Protein AF-A0A452XDP2-F1 (afdb_monomer_lite)

InterPro domains:
  IPR038120 RNA polymerase Rpb1, funnel domain superfamily [G3DSA:1.10.132.30] (60-133)
  IPR042102 RNA polymerase Rpb1, domain 3 superfamily [G3DSA:1.10.274.100] (1-59)

Structure (mmCIF, N/CA/C/O backbone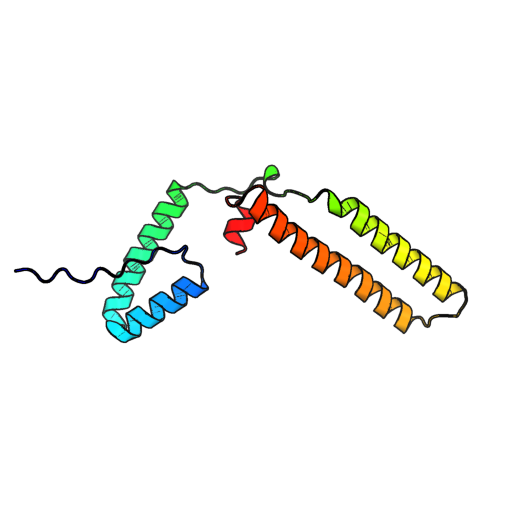):
data_AF-A0A452XDP2-F1
#
_entry.id   AF-A0A452XDP2-F1
#
loop_
_atom_site.group_PDB
_atom_site.id
_atom_site.type_symbol
_atom_site.label_atom_id
_atom_site.label_alt_id
_atom_site.label_comp_id
_atom_site.label_asym_id
_atom_site.label_entity_id
_atom_site.label_seq_id
_atom_site.pdbx_PDB_ins_code
_atom_site.Cartn_x
_atom_site.Cartn_y
_atom_site.Cartn_z
_atom_site.occupancy
_atom_site.B_iso_or_equiv
_atom_site.auth_seq_id
_atom_site.auth_comp_id
_atom_site.auth_asym_id
_atom_site.auth_atom_id
_atom_site.pdbx_PDB_model_num
ATOM 1 N N . MET A 1 1 ? 15.595 7.394 -49.272 1.00 33.72 1 MET A N 1
ATOM 2 C CA . MET A 1 1 ? 14.451 7.550 -48.351 1.00 33.72 1 MET A CA 1
ATOM 3 C C . MET A 1 1 ? 14.537 6.459 -47.297 1.00 33.72 1 MET A C 1
ATOM 5 O O . MET A 1 1 ? 14.292 5.312 -47.633 1.00 33.72 1 MET A O 1
ATOM 9 N N . ALA A 1 2 ? 14.950 6.781 -46.071 1.00 39.41 2 ALA A N 1
ATOM 10 C CA . ALA A 1 2 ? 14.844 5.841 -44.959 1.00 39.41 2 ALA A CA 1
ATOM 11 C C . ALA A 1 2 ? 13.406 5.910 -44.434 1.00 39.41 2 ALA A C 1
ATOM 13 O O . ALA A 1 2 ? 12.970 6.986 -44.015 1.00 39.41 2 ALA A O 1
ATOM 14 N N . GLU A 1 3 ? 12.662 4.804 -44.507 1.00 40.56 3 GLU A N 1
ATOM 15 C CA . GLU A 1 3 ? 11.440 4.643 -43.719 1.00 40.56 3 GLU A CA 1
ATOM 16 C C . GLU A 1 3 ? 11.795 4.977 -42.272 1.00 40.56 3 GLU A C 1
ATOM 18 O O . GLU A 1 3 ? 12.637 4.322 -41.654 1.00 40.56 3 GLU A O 1
ATOM 23 N N . ARG A 1 4 ? 11.197 6.044 -41.735 1.00 42.94 4 ARG A N 1
ATOM 24 C CA . ARG A 1 4 ? 11.197 6.265 -40.295 1.00 42.94 4 ARG A CA 1
ATOM 25 C C . ARG A 1 4 ? 10.497 5.049 -39.711 1.00 42.94 4 ARG A C 1
ATOM 27 O O . ARG A 1 4 ? 9.278 4.948 -39.823 1.00 42.94 4 ARG A O 1
ATOM 34 N N . ALA A 1 5 ? 11.269 4.130 -39.132 1.00 46.56 5 ALA A N 1
ATOM 35 C CA . ALA A 1 5 ? 10.737 3.124 -38.234 1.00 46.56 5 ALA A CA 1
ATOM 36 C C . ALA A 1 5 ? 9.762 3.859 -37.311 1.00 46.56 5 ALA A C 1
ATOM 38 O O . ALA A 1 5 ? 10.154 4.839 -36.673 1.00 46.56 5 ALA A O 1
ATOM 39 N N . ASN A 1 6 ? 8.485 3.475 -37.337 1.00 48.03 6 ASN A N 1
ATOM 40 C CA . ASN A 1 6 ? 7.486 3.996 -36.416 1.00 48.03 6 ASN A CA 1
ATOM 41 C C . ASN A 1 6 ? 7.943 3.593 -35.013 1.00 48.03 6 ASN A C 1
ATOM 43 O O . ASN A 1 6 ? 7.608 2.515 -34.528 1.00 48.03 6 ASN A O 1
ATOM 47 N N . LEU A 1 7 ? 8.795 4.422 -34.407 1.00 55.72 7 LEU A N 1
ATOM 48 C CA . LEU A 1 7 ? 9.277 4.253 -33.051 1.00 55.72 7 LEU A CA 1
ATOM 49 C C . LEU A 1 7 ? 8.030 4.274 -32.181 1.00 55.72 7 LEU A C 1
ATOM 51 O O . LEU A 1 7 ? 7.363 5.302 -32.059 1.00 55.72 7 LEU A O 1
ATOM 55 N N . VAL A 1 8 ? 7.671 3.104 -31.662 1.00 65.38 8 VAL A N 1
ATOM 56 C CA . VAL A 1 8 ? 6.508 2.941 -30.799 1.00 65.38 8 VAL A CA 1
ATOM 57 C C . VAL A 1 8 ? 6.771 3.773 -29.548 1.00 65.38 8 VAL A C 1
ATOM 59 O O . VAL A 1 8 ? 7.554 3.392 -28.682 1.00 65.38 8 VAL A O 1
ATOM 62 N N . PHE A 1 9 ? 6.161 4.955 -29.491 1.00 73.25 9 PHE A N 1
ATOM 63 C CA . PHE A 1 9 ? 6.293 5.869 -28.368 1.00 73.25 9 PHE A CA 1
ATOM 64 C C . PHE A 1 9 ? 5.200 5.574 -27.343 1.00 73.25 9 PHE A C 1
ATOM 66 O O . PHE A 1 9 ? 4.005 5.681 -27.630 1.00 73.25 9 PHE A O 1
ATOM 73 N N . HIS A 1 10 ? 5.611 5.203 -26.133 1.00 73.06 10 HIS A N 1
ATOM 74 C CA . HIS A 1 10 ? 4.708 4.977 -25.012 1.00 73.06 10 HIS A CA 1
ATOM 75 C C . HIS A 1 10 ? 4.695 6.208 -24.104 1.00 73.06 10 HIS A C 1
ATOM 77 O O . HIS A 1 10 ? 5.560 6.366 -23.253 1.00 73.06 10 HIS A O 1
ATOM 83 N N . ASN A 1 11 ? 3.695 7.077 -24.281 1.00 80.19 11 ASN A N 1
ATOM 84 C CA . ASN A 1 11 ? 3.511 8.279 -23.460 1.00 80.19 11 ASN A CA 1
ATOM 85 C C . ASN A 1 11 ? 2.625 8.020 -22.232 1.00 80.19 11 ASN A C 1
ATOM 87 O O . ASN A 1 11 ? 1.594 8.672 -22.051 1.00 80.19 11 ASN A O 1
ATOM 91 N N . LYS A 1 12 ? 2.943 6.983 -21.458 1.00 83.38 12 LYS A N 1
ATOM 92 C CA . LYS A 1 12 ? 2.237 6.650 -20.217 1.00 83.38 12 LYS A CA 1
ATOM 93 C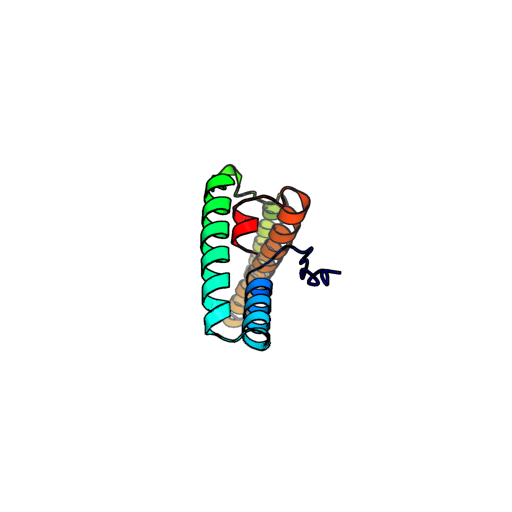 C . LYS A 1 12 ? 3.222 6.091 -19.207 1.00 83.38 12 LYS A C 1
ATOM 95 O O . LYS A 1 12 ? 4.160 5.397 -19.591 1.00 83.38 12 LYS A O 1
ATOM 100 N N . GLU A 1 13 ? 2.959 6.369 -17.938 1.00 85.19 13 GLU A N 1
ATOM 101 C CA . GLU A 1 13 ? 3.591 5.665 -16.830 1.00 85.19 13 GLU A CA 1
ATOM 102 C C . GLU A 1 13 ? 3.385 4.152 -16.995 1.00 85.19 13 GLU A C 1
ATOM 104 O O . GLU A 1 13 ? 2.302 3.698 -17.385 1.00 85.19 13 GLU A O 1
ATOM 109 N N . ILE A 1 14 ? 4.455 3.386 -16.784 1.00 87.69 14 ILE A N 1
ATOM 110 C CA . ILE A 1 14 ? 4.454 1.934 -16.950 1.00 87.69 14 ILE A CA 1
ATOM 111 C C . ILE A 1 14 ? 4.412 1.308 -15.561 1.00 87.69 14 ILE A C 1
ATOM 113 O O . ILE A 1 14 ? 5.432 1.222 -14.885 1.00 87.69 14 ILE A O 1
ATOM 117 N N . ASP A 1 15 ? 3.233 0.830 -15.177 1.00 90.19 15 ASP A N 1
ATOM 118 C CA . ASP A 1 15 ? 3.041 0.004 -13.991 1.00 90.19 15 ASP A CA 1
ATOM 119 C C . ASP A 1 15 ? 3.446 -1.458 -14.263 1.00 90.19 15 ASP A C 1
ATOM 121 O O . ASP A 1 15 ? 3.724 -1.870 -15.399 1.00 90.19 15 ASP A O 1
ATOM 125 N N . GLY A 1 16 ? 3.420 -2.298 -13.225 1.00 88.75 16 GLY A N 1
ATOM 126 C CA . GLY A 1 16 ? 3.715 -3.727 -13.366 1.00 88.75 16 GLY A CA 1
ATOM 127 C C . GLY A 1 16 ? 2.813 -4.441 -14.386 1.00 88.75 16 GLY A C 1
ATOM 128 O O . GLY A 1 16 ? 3.262 -5.351 -15.092 1.00 88.75 16 GLY A O 1
ATOM 129 N N . THR A 1 17 ? 1.551 -4.019 -14.523 1.00 91.12 17 THR A N 1
ATOM 130 C CA . THR A 1 17 ? 0.619 -4.578 -15.516 1.00 91.12 17 THR A CA 1
ATOM 131 C C . THR A 1 17 ? 0.951 -4.099 -16.926 1.00 91.12 17 THR A C 1
ATOM 133 O O . THR A 1 17 ? 0.963 -4.898 -17.868 1.00 91.12 17 THR A O 1
ATOM 136 N N . GLY A 1 18 ? 1.245 -2.809 -17.085 1.00 90.44 18 GLY A N 1
ATOM 137 C CA . GLY A 1 18 ? 1.707 -2.198 -18.323 1.00 90.44 18 GLY A CA 1
ATOM 138 C C . GLY A 1 18 ? 2.981 -2.857 -18.838 1.00 90.44 18 GLY A C 1
ATOM 139 O O . GLY A 1 18 ? 3.054 -3.192 -20.023 1.00 90.44 18 GLY A O 1
ATOM 140 N N . MET A 1 19 ? 3.927 -3.160 -17.945 1.00 91.38 19 MET A N 1
ATOM 141 C CA . MET A 1 19 ? 5.153 -3.869 -18.299 1.00 91.38 19 MET A CA 1
ATOM 142 C C . MET A 1 19 ? 4.859 -5.282 -18.815 1.00 91.38 19 MET A C 1
ATOM 144 O O . MET A 1 19 ? 5.335 -5.659 -19.884 1.00 91.38 19 MET A O 1
ATOM 148 N N . LYS A 1 20 ? 4.011 -6.058 -18.129 1.00 93.12 20 LYS A N 1
ATOM 149 C CA . LYS A 1 20 ? 3.608 -7.395 -18.610 1.00 93.12 20 LYS A CA 1
ATOM 150 C C . LYS A 1 20 ? 2.987 -7.335 -20.007 1.00 93.12 20 LYS A C 1
ATOM 152 O O . LYS A 1 20 ? 3.351 -8.125 -20.871 1.00 93.12 20 LYS A O 1
ATOM 157 N N . ARG A 1 21 ? 2.100 -6.364 -20.255 1.00 91.81 21 ARG A N 1
ATOM 158 C CA . ARG A 1 21 ? 1.479 -6.161 -21.575 1.00 91.81 21 ARG A CA 1
ATOM 159 C C . ARG A 1 21 ? 2.501 -5.785 -22.647 1.00 91.81 21 ARG A C 1
ATOM 161 O O . ARG A 1 21 ? 2.386 -6.262 -23.775 1.00 91.81 21 ARG A O 1
ATOM 168 N N . LEU A 1 22 ? 3.483 -4.946 -22.316 1.00 89.94 22 LEU A N 1
ATOM 169 C CA . LEU A 1 22 ? 4.565 -4.594 -23.236 1.00 89.94 22 LEU A CA 1
ATOM 170 C C . LEU A 1 22 ? 5.421 -5.824 -23.566 1.00 89.94 22 LEU A C 1
ATOM 172 O O . LEU A 1 22 ? 5.688 -6.063 -24.739 1.00 89.94 22 LEU A O 1
ATOM 176 N N . ILE A 1 23 ? 5.768 -6.645 -22.568 1.00 92.12 23 ILE A N 1
ATOM 177 C CA . ILE A 1 23 ? 6.496 -7.907 -22.774 1.00 92.12 23 ILE A CA 1
ATOM 178 C C . ILE A 1 23 ? 5.728 -8.825 -23.722 1.00 92.12 23 ILE A C 1
ATOM 180 O O . ILE A 1 23 ? 6.309 -9.293 -24.695 1.00 92.12 23 ILE A O 1
ATOM 184 N N . SER A 1 24 ? 4.433 -9.050 -23.480 1.00 93.56 24 SER A N 1
ATOM 185 C CA . SER A 1 24 ? 3.608 -9.895 -24.352 1.00 93.56 24 SER A CA 1
ATOM 186 C C . SER A 1 24 ? 3.639 -9.413 -25.802 1.00 93.56 24 SER A C 1
ATOM 188 O O . SER A 1 24 ? 3.930 -10.198 -26.694 1.00 93.56 24 SER A O 1
ATOM 190 N N . ARG A 1 25 ? 3.467 -8.106 -26.038 1.00 90.31 25 ARG A N 1
ATOM 191 C CA . ARG A 1 25 ? 3.528 -7.529 -27.394 1.00 90.31 25 ARG A CA 1
ATOM 192 C C . ARG A 1 25 ? 4.893 -7.694 -28.056 1.00 90.31 25 ARG A C 1
ATOM 194 O O . ARG A 1 25 ? 4.957 -7.913 -29.262 1.00 90.31 25 ARG A O 1
ATOM 201 N N . LEU A 1 26 ? 5.978 -7.564 -27.290 1.00 90.25 26 LEU A N 1
ATOM 202 C CA . LEU A 1 26 ? 7.330 -7.774 -27.806 1.00 90.25 26 LEU A CA 1
ATOM 203 C C . LEU A 1 26 ? 7.543 -9.237 -28.207 1.00 90.25 26 LEU A C 1
ATOM 205 O O . LEU A 1 26 ? 8.082 -9.491 -29.282 1.00 90.25 26 LEU A O 1
ATOM 209 N N . ILE A 1 27 ? 7.060 -10.181 -27.393 1.00 93.25 27 ILE A N 1
ATOM 210 C CA . ILE A 1 27 ? 7.111 -11.613 -27.709 1.00 93.25 27 ILE A CA 1
ATOM 211 C C . ILE A 1 27 ? 6.310 -11.903 -28.981 1.00 93.25 27 ILE A C 1
ATOM 213 O O . ILE A 1 27 ? 6.833 -12.573 -29.869 1.00 93.25 27 ILE A O 1
ATOM 217 N N . ASP A 1 28 ? 5.094 -11.368 -29.092 1.00 93.25 28 ASP A N 1
ATOM 218 C CA . ASP A 1 28 ? 4.214 -11.603 -30.241 1.00 93.25 28 ASP A CA 1
ATOM 219 C C . ASP A 1 28 ? 4.798 -11.048 -31.551 1.00 93.25 28 ASP A C 1
ATOM 221 O O . ASP A 1 28 ? 4.608 -11.638 -32.612 1.00 93.25 28 ASP A O 1
ATOM 225 N N . HIS A 1 29 ? 5.516 -9.919 -31.493 1.00 89.75 29 HIS A N 1
ATOM 226 C CA . HIS A 1 29 ? 6.028 -9.245 -32.690 1.00 89.75 29 HIS A CA 1
ATOM 227 C C . HIS A 1 29 ? 7.456 -9.656 -33.080 1.00 89.75 29 HIS A C 1
ATOM 229 O O . HIS A 1 29 ? 7.756 -9.778 -34.265 1.00 89.75 29 HIS A O 1
ATOM 235 N N . PHE A 1 30 ? 8.342 -9.871 -32.103 1.00 88.69 30 PHE A N 1
ATOM 236 C CA . PHE A 1 30 ? 9.773 -10.113 -32.335 1.00 88.69 30 PHE A CA 1
ATOM 237 C C . PHE A 1 30 ? 10.251 -11.509 -31.905 1.00 88.69 30 PHE A C 1
ATOM 239 O O . PHE A 1 30 ? 11.398 -11.878 -32.164 1.00 88.69 30 PHE A O 1
ATOM 246 N N . GLY A 1 31 ? 9.405 -12.292 -31.232 1.00 90.88 31 GLY A N 1
ATOM 247 C CA . GLY A 1 31 ? 9.770 -13.595 -30.683 1.00 90.88 31 GLY A CA 1
ATOM 248 C C . GLY A 1 31 ? 10.614 -13.516 -29.404 1.00 90.88 31 GLY A C 1
ATOM 249 O O . GLY A 1 31 ? 11.071 -12.458 -28.960 1.00 90.88 31 GLY A O 1
ATOM 250 N N . MET A 1 32 ? 10.830 -14.676 -28.779 1.00 91.75 32 MET A N 1
ATOM 251 C CA . MET A 1 32 ? 11.424 -14.771 -27.438 1.00 91.75 32 MET A CA 1
ATOM 252 C C . MET A 1 32 ? 12.898 -14.336 -27.382 1.00 91.75 32 MET A C 1
ATOM 254 O O . MET A 1 32 ? 13.296 -13.636 -26.452 1.00 91.75 32 MET A O 1
ATOM 258 N N . GLY A 1 33 ? 13.703 -14.717 -28.380 1.00 92.12 33 GLY A N 1
ATOM 259 C CA . GLY A 1 33 ? 15.143 -14.435 -28.393 1.00 92.12 33 GLY A CA 1
ATOM 260 C C . GLY A 1 33 ? 15.455 -12.938 -28.442 1.00 92.12 33 GLY A C 1
ATOM 261 O O . GLY A 1 33 ? 16.220 -12.435 -27.621 1.00 92.12 33 GLY A O 1
ATOM 262 N N . TYR A 1 34 ? 14.805 -12.205 -29.351 1.00 91.06 34 TYR A N 1
ATOM 263 C CA . TYR A 1 34 ? 14.999 -10.759 -29.474 1.00 91.06 34 TYR A CA 1
ATOM 264 C C . TYR A 1 34 ? 14.407 -10.002 -28.278 1.00 91.06 34 TYR A C 1
ATOM 266 O O . TYR A 1 34 ? 15.034 -9.088 -27.741 1.00 91.06 34 TYR A O 1
ATOM 274 N N . THR A 1 35 ? 13.246 -10.443 -27.783 1.00 93.62 35 THR A N 1
ATOM 275 C CA . THR A 1 35 ? 12.620 -9.848 -26.594 1.00 93.62 35 THR A CA 1
ATOM 276 C C . THR A 1 35 ? 13.506 -9.965 -25.354 1.00 93.62 35 THR A C 1
ATOM 278 O O . THR A 1 35 ? 13.593 -9.017 -24.579 1.00 93.62 35 THR A O 1
ATOM 281 N N . SER A 1 36 ? 14.218 -11.083 -25.172 1.00 94.31 36 SER A N 1
ATOM 282 C CA . SER A 1 36 ? 15.154 -11.252 -24.052 1.00 94.31 36 SER A CA 1
ATOM 283 C C . SER A 1 36 ? 16.244 -10.174 -24.035 1.00 94.31 36 SER A C 1
ATOM 285 O O . SER A 1 36 ? 16.546 -9.619 -22.975 1.00 94.31 36 SER A O 1
ATOM 287 N N . HIS A 1 37 ? 16.780 -9.814 -25.205 1.00 94.44 37 HIS A N 1
ATOM 288 C CA . HIS A 1 37 ? 17.788 -8.761 -25.313 1.00 94.44 37 HIS A CA 1
ATOM 289 C C . HIS A 1 37 ? 17.228 -7.383 -24.930 1.00 94.44 37 HIS A C 1
ATOM 291 O O . HIS A 1 37 ? 17.851 -6.659 -24.154 1.00 94.44 37 HIS A O 1
ATOM 297 N N . ILE A 1 38 ? 16.020 -7.051 -25.398 1.00 92.25 38 ILE A N 1
ATOM 298 C CA . ILE A 1 38 ? 15.329 -5.803 -25.034 1.00 92.25 38 ILE A CA 1
ATOM 299 C C . ILE A 1 38 ? 15.064 -5.755 -23.525 1.00 92.25 38 ILE A C 1
ATOM 301 O O . ILE A 1 38 ? 15.302 -4.735 -22.878 1.00 92.25 38 ILE A O 1
ATOM 305 N N . LEU A 1 39 ? 14.611 -6.865 -22.935 1.00 94.19 39 LEU A N 1
ATOM 306 C CA . LEU A 1 39 ? 14.330 -6.927 -21.502 1.00 94.19 39 LEU A CA 1
ATOM 307 C C . LEU A 1 39 ? 15.580 -6.753 -20.650 1.00 94.19 39 LEU A C 1
ATOM 309 O O . LEU A 1 39 ? 15.513 -6.136 -19.589 1.00 94.19 39 LEU A O 1
ATOM 313 N N . TYR A 1 40 ? 16.725 -7.240 -21.121 1.00 95.38 40 TYR A N 1
ATOM 314 C CA . TYR A 1 40 ? 17.995 -6.990 -20.457 1.00 95.38 40 TYR A CA 1
ATOM 315 C C . TYR A 1 40 ? 18.350 -5.495 -20.447 1.00 95.38 40 TYR A C 1
ATOM 317 O O . TYR A 1 40 ? 18.729 -4.958 -19.407 1.00 95.38 40 TYR A O 1
ATOM 325 N N . GLN A 1 41 ? 18.165 -4.798 -21.572 1.00 94.44 41 GLN A N 1
ATOM 326 C CA . GLN A 1 41 ? 18.397 -3.352 -21.657 1.00 94.44 41 GLN A CA 1
ATOM 327 C C . GLN A 1 41 ? 17.441 -2.563 -20.751 1.00 94.44 41 GLN A C 1
ATOM 329 O O . GLN A 1 41 ? 17.885 -1.683 -20.011 1.00 94.44 41 GLN A O 1
ATOM 334 N N . LEU A 1 42 ? 16.150 -2.917 -20.748 1.00 93.81 42 LEU A N 1
ATOM 335 C CA . LEU A 1 42 ? 15.146 -2.316 -19.864 1.00 93.81 42 LEU A CA 1
ATOM 336 C C . LEU A 1 42 ? 15.484 -2.527 -18.388 1.00 93.81 42 LEU A C 1
ATOM 338 O O . LEU A 1 42 ? 15.371 -1.596 -17.597 1.00 93.81 42 LEU A O 1
ATOM 342 N N . LYS A 1 43 ? 15.951 -3.725 -18.020 1.00 95.62 43 LYS A N 1
ATOM 343 C CA . LYS A 1 43 ? 16.404 -4.037 -16.662 1.00 95.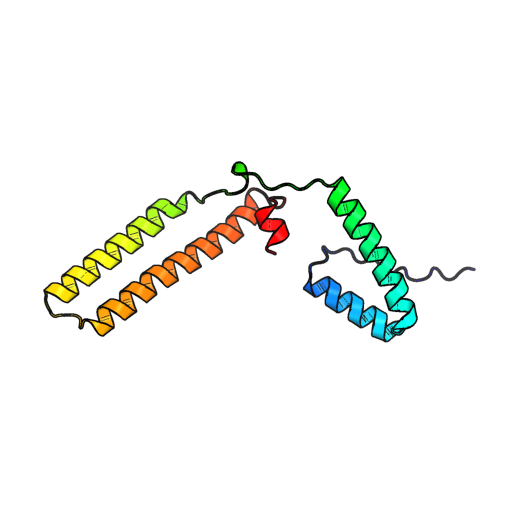62 43 LYS A CA 1
ATOM 344 C C . LYS A 1 43 ? 17.550 -3.114 -16.242 1.00 95.62 43 LYS A C 1
ATOM 346 O O . LYS A 1 43 ? 17.467 -2.489 -15.189 1.00 95.62 43 LYS A O 1
ATOM 351 N N . THR A 1 44 ? 18.605 -3.018 -17.052 1.00 96.94 44 THR A N 1
ATOM 352 C CA . THR A 1 44 ? 19.769 -2.174 -16.739 1.00 96.94 44 THR A CA 1
ATOM 353 C C . THR A 1 44 ? 19.381 -0.702 -16.626 1.00 96.94 44 THR A C 1
ATOM 355 O O . THR A 1 44 ? 19.798 -0.038 -15.679 1.00 96.94 44 THR A O 1
ATOM 358 N N . LEU A 1 45 ? 18.543 -0.204 -17.541 1.00 95.44 45 LEU A N 1
ATOM 359 C CA . LEU A 1 45 ? 18.020 1.160 -17.476 1.00 95.44 45 LEU A CA 1
ATOM 360 C C . LEU A 1 45 ? 17.204 1.383 -16.197 1.00 95.44 45 LEU A C 1
ATOM 362 O O . LEU A 1 45 ? 17.432 2.366 -15.501 1.00 95.44 45 LEU A O 1
ATOM 366 N N . GLY A 1 46 ? 16.294 0.465 -15.866 1.00 93.94 46 GLY A N 1
ATOM 367 C CA . GLY A 1 46 ? 15.460 0.545 -14.669 1.00 93.94 46 GLY A CA 1
ATOM 368 C C . GLY A 1 46 ? 16.283 0.595 -13.384 1.00 93.94 46 GLY A C 1
ATOM 369 O O . GLY A 1 46 ? 16.052 1.468 -12.553 1.00 93.94 46 GLY A O 1
ATOM 370 N N . PHE A 1 47 ? 17.296 -0.268 -13.246 1.00 95.69 47 PHE A N 1
ATOM 371 C CA . PHE A 1 47 ? 18.197 -0.229 -12.089 1.00 95.69 47 PHE A CA 1
ATOM 372 C C . PHE A 1 47 ? 18.993 1.072 -12.015 1.00 95.69 47 PHE A C 1
ATOM 374 O O . PHE A 1 47 ? 19.061 1.679 -10.951 1.00 95.69 47 PHE A O 1
ATOM 381 N N . HIS A 1 48 ? 19.551 1.529 -13.137 1.00 96.69 48 HIS A N 1
ATOM 382 C CA . HIS A 1 48 ? 20.291 2.787 -13.179 1.00 96.69 48 HIS A CA 1
ATOM 383 C C . HIS A 1 48 ? 19.412 3.974 -12.767 1.00 96.69 48 HIS A C 1
ATOM 385 O O . HIS A 1 48 ? 19.832 4.817 -11.971 1.00 96.69 48 HIS A O 1
ATOM 391 N N . GLN A 1 49 ? 18.186 4.046 -13.294 1.00 94.50 49 GLN A N 1
ATOM 392 C CA . GLN A 1 49 ? 17.250 5.110 -12.944 1.00 94.50 49 GLN A CA 1
ATOM 393 C C . GLN A 1 49 ? 16.828 5.020 -11.481 1.00 94.50 49 GLN A C 1
ATOM 395 O O . GLN A 1 49 ? 16.899 6.035 -10.803 1.00 94.50 49 GLN A O 1
ATOM 400 N N . ALA A 1 50 ? 16.517 3.829 -10.960 1.00 92.94 50 ALA A N 1
ATOM 401 C CA . ALA A 1 50 ? 16.176 3.645 -9.549 1.00 92.94 50 ALA A CA 1
ATOM 402 C C . ALA A 1 50 ? 17.289 4.159 -8.617 1.00 92.94 50 ALA A C 1
ATOM 404 O O . ALA A 1 50 ? 17.017 4.902 -7.672 1.00 92.94 50 ALA A O 1
ATOM 405 N N . THR A 1 51 ? 18.554 3.842 -8.922 1.00 94.25 51 THR A N 1
ATOM 406 C CA . THR A 1 51 ? 19.706 4.360 -8.168 1.00 94.25 51 THR A CA 1
ATOM 407 C C . THR A 1 51 ? 19.838 5.877 -8.298 1.00 94.25 51 THR A C 1
ATOM 409 O O . THR A 1 51 ? 20.056 6.560 -7.303 1.00 94.25 51 THR A O 1
ATOM 412 N N . THR A 1 52 ? 19.663 6.427 -9.501 1.00 95.12 52 THR A N 1
ATOM 413 C CA . THR A 1 52 ? 19.796 7.873 -9.744 1.00 95.12 52 THR A CA 1
ATOM 414 C C . THR A 1 52 ? 18.698 8.670 -9.043 1.00 95.12 52 THR A C 1
ATOM 416 O O . THR A 1 52 ? 18.981 9.697 -8.438 1.00 95.12 52 THR A O 1
ATOM 419 N N . THR A 1 53 ? 17.455 8.181 -9.076 1.00 90.81 53 THR A N 1
ATOM 420 C CA . THR A 1 53 ? 16.319 8.820 -8.399 1.00 90.81 53 THR A CA 1
ATOM 421 C C . THR A 1 53 ? 16.450 8.791 -6.881 1.00 90.81 53 THR A C 1
ATOM 423 O O . THR A 1 53 ? 15.869 9.645 -6.224 1.00 90.81 53 THR A O 1
ATOM 426 N N . SER A 1 54 ? 17.226 7.844 -6.331 1.00 90.62 54 SER A N 1
ATOM 427 C CA . SER A 1 54 ? 17.556 7.772 -4.899 1.00 90.62 54 SER A CA 1
ATOM 428 C C . SER A 1 54 ? 16.330 7.880 -3.979 1.00 90.62 54 SER A C 1
ATOM 430 O O . SER A 1 54 ? 16.384 8.508 -2.924 1.00 90.62 54 SER A O 1
ATOM 432 N N . ILE A 1 55 ? 15.213 7.264 -4.380 1.00 89.94 55 ILE A N 1
ATOM 433 C CA . ILE A 1 55 ? 13.992 7.223 -3.574 1.00 89.94 55 ILE A CA 1
ATOM 434 C C . ILE A 1 55 ? 14.276 6.361 -2.340 1.00 89.94 55 ILE A C 1
ATOM 436 O O . ILE A 1 55 ? 14.633 5.188 -2.459 1.00 89.94 55 ILE A O 1
ATOM 440 N N . SER A 1 56 ? 14.130 6.957 -1.161 1.00 90.12 56 SER A N 1
ATOM 441 C CA . SER A 1 56 ? 14.339 6.318 0.139 1.00 90.12 56 SER A CA 1
ATOM 442 C C . SER A 1 56 ? 13.069 6.422 0.970 1.00 90.12 56 SER A C 1
ATOM 444 O O . SER A 1 56 ? 12.249 7.292 0.713 1.00 90.12 56 SER A O 1
ATOM 446 N N . LEU A 1 57 ? 12.925 5.549 1.966 1.00 91.00 57 LEU A N 1
ATOM 447 C CA . LEU A 1 57 ? 11.801 5.558 2.897 1.00 91.00 57 LEU A CA 1
ATOM 448 C C . LEU A 1 57 ? 12.230 6.143 4.246 1.00 91.00 57 LEU A C 1
ATOM 450 O O . LEU A 1 57 ? 13.158 5.635 4.880 1.00 91.00 57 LEU A O 1
ATOM 454 N N . GLY A 1 58 ? 11.534 7.183 4.689 1.00 90.56 58 GLY A N 1
ATOM 455 C CA . GLY A 1 58 ? 11.643 7.796 6.006 1.00 90.56 58 GLY A CA 1
ATOM 456 C C . GLY A 1 58 ? 10.357 7.669 6.825 1.00 90.56 58 GLY A C 1
ATOM 457 O O . GLY A 1 58 ? 9.309 7.248 6.342 1.00 90.56 58 GLY A O 1
ATOM 458 N N . ILE A 1 59 ? 10.429 8.059 8.101 1.00 89.62 59 ILE A N 1
ATOM 459 C CA . ILE A 1 59 ? 9.253 8.108 8.992 1.00 89.62 59 ILE A CA 1
ATOM 460 C C . ILE A 1 59 ? 8.262 9.185 8.525 1.00 89.62 59 ILE A C 1
ATOM 462 O O . ILE A 1 59 ? 7.056 9.019 8.677 1.00 89.62 59 ILE A O 1
ATOM 466 N N . GLU A 1 60 ? 8.766 10.264 7.928 1.00 87.75 60 GLU A N 1
ATOM 467 C CA . GLU A 1 60 ? 7.966 11.382 7.415 1.00 87.75 60 GLU A CA 1
ATOM 468 C C . GLU A 1 60 ? 7.062 10.973 6.242 1.00 87.75 60 GLU A C 1
ATOM 470 O O . GLU A 1 60 ? 5.996 11.557 6.061 1.00 87.75 60 GLU A O 1
ATOM 475 N N . ASP A 1 61 ? 7.424 9.913 5.511 1.00 87.19 61 ASP A N 1
ATOM 476 C CA . ASP A 1 61 ? 6.624 9.397 4.396 1.00 87.19 61 ASP A CA 1
ATOM 477 C C . ASP A 1 61 ? 5.367 8.651 4.869 1.00 87.19 61 ASP A C 1
ATOM 479 O O . ASP A 1 61 ? 4.428 8.460 4.091 1.00 87.19 61 ASP A O 1
ATOM 483 N N . LEU A 1 62 ? 5.319 8.245 6.145 1.00 85.19 62 LEU A N 1
ATOM 484 C CA . LEU A 1 62 ? 4.183 7.563 6.771 1.00 85.19 62 LEU A CA 1
ATOM 485 C C . LEU A 1 62 ? 3.118 8.573 7.216 1.00 85.19 62 LEU A C 1
ATOM 487 O O . LEU A 1 62 ? 2.746 8.659 8.391 1.00 85.19 62 LEU A O 1
ATOM 491 N N . LEU A 1 63 ? 2.621 9.347 6.254 1.00 78.44 63 LEU A N 1
ATOM 492 C CA . LEU A 1 63 ? 1.591 10.347 6.486 1.00 78.44 63 LEU A CA 1
ATOM 493 C C . LEU A 1 63 ? 0.308 9.689 7.003 1.00 78.44 63 LEU A C 1
ATOM 495 O O . LEU A 1 63 ? -0.218 8.730 6.434 1.00 78.44 63 LEU A O 1
ATOM 499 N N . THR A 1 64 ? -0.216 10.238 8.095 1.00 79.44 64 THR A N 1
ATOM 500 C CA . THR A 1 64 ? -1.519 9.847 8.638 1.00 79.44 64 THR A CA 1
ATOM 501 C C . THR A 1 64 ? -2.580 10.840 8.183 1.00 79.44 64 THR A C 1
ATOM 503 O O . THR A 1 64 ? -2.316 12.036 8.077 1.00 79.44 64 THR A O 1
ATOM 506 N N . ILE A 1 65 ? -3.788 10.351 7.903 1.00 86.31 65 ILE A N 1
ATOM 507 C CA . ILE A 1 65 ? -4.901 11.225 7.527 1.00 86.31 65 ILE A CA 1
ATOM 508 C C . ILE A 1 65 ? -5.502 11.838 8.795 1.00 86.31 65 ILE A C 1
ATOM 510 O O . ILE A 1 65 ? -5.723 11.102 9.764 1.00 86.31 65 ILE A O 1
ATOM 514 N N . PRO A 1 66 ? -5.857 13.136 8.794 1.00 86.56 66 PRO A N 1
ATOM 515 C CA . PRO A 1 66 ? -6.575 13.756 9.910 1.00 86.56 66 PRO A CA 1
ATOM 516 C C . PRO A 1 66 ? -7.899 13.055 10.253 1.00 86.56 66 PRO A C 1
ATOM 518 O O . PRO A 1 66 ? -8.338 13.093 11.402 1.00 86.56 66 PRO A O 1
ATOM 521 N N . SER A 1 67 ? -8.523 12.373 9.289 1.00 88.31 67 SER A N 1
ATOM 522 C CA . SER A 1 67 ? -9.776 11.645 9.488 1.00 88.31 67 SER A CA 1
ATOM 523 C C . SER A 1 67 ? -9.660 10.438 10.421 1.00 88.31 67 SER A C 1
ATOM 525 O O . SER A 1 67 ? -10.646 10.013 11.024 1.00 88.31 67 SER A O 1
ATOM 527 N N . LYS A 1 68 ? -8.449 9.894 10.586 1.00 92.00 68 LYS A N 1
ATOM 528 C CA . LYS A 1 68 ? -8.226 8.662 11.341 1.00 92.00 68 LYS A CA 1
ATOM 529 C C . LYS A 1 68 ? -8.763 8.735 12.764 1.00 92.00 68 LYS A C 1
ATOM 531 O O . LYS A 1 68 ? -9.345 7.765 13.238 1.00 92.00 68 LYS A O 1
ATOM 536 N N . GLY A 1 69 ? -8.584 9.876 13.430 1.00 93.56 69 GLY A N 1
ATOM 537 C CA . GLY A 1 69 ? -9.025 10.055 14.812 1.00 93.56 69 GLY A CA 1
ATOM 538 C C . GLY A 1 69 ? -10.535 9.884 14.973 1.00 93.56 69 GLY A C 1
ATOM 539 O O . GLY A 1 69 ? -10.973 9.097 15.807 1.00 93.56 69 GLY A O 1
ATOM 540 N N . TRP A 1 70 ? -11.329 10.570 14.146 1.00 93.88 70 TRP A N 1
ATOM 541 C CA . TRP A 1 70 ? -12.787 10.504 14.260 1.00 93.88 70 TRP A CA 1
ATOM 542 C C . TRP A 1 70 ? -13.344 9.155 13.791 1.00 93.88 70 TRP A C 1
ATOM 544 O O . TRP A 1 70 ? -14.289 8.662 14.392 1.00 93.88 70 TRP A O 1
ATOM 554 N N . LEU A 1 71 ? -12.738 8.523 12.777 1.00 94.38 71 LEU A N 1
ATOM 555 C CA . LEU A 1 71 ? -13.151 7.201 12.282 1.00 94.38 71 LEU A CA 1
ATOM 556 C C . LEU A 1 71 ? -12.978 6.103 13.334 1.00 94.38 71 LEU A C 1
ATOM 558 O O . LEU A 1 71 ? -13.841 5.242 13.494 1.00 94.38 71 LEU A O 1
ATOM 562 N N . VAL A 1 72 ? -11.860 6.138 14.061 1.00 95.25 72 VAL A N 1
ATOM 563 C CA . VAL A 1 72 ? -11.617 5.208 15.170 1.00 95.25 72 VAL A CA 1
ATOM 564 C C . VAL A 1 72 ? -12.602 5.476 16.305 1.00 95.25 72 VAL A C 1
ATOM 566 O O . VAL A 1 72 ? -13.206 4.536 16.812 1.00 95.25 72 VAL A O 1
ATOM 569 N N . GLN A 1 73 ? -12.822 6.745 16.654 1.00 96.12 73 GLN A N 1
ATOM 570 C CA . GLN A 1 73 ? -13.775 7.118 17.698 1.00 96.12 73 GLN A CA 1
ATOM 571 C C . GLN A 1 73 ? -15.210 6.679 17.362 1.00 96.12 73 GLN A C 1
ATOM 573 O O . GLN A 1 73 ? -15.927 6.186 18.233 1.00 96.12 73 GLN A O 1
ATOM 578 N N . ASP A 1 74 ? -15.625 6.819 16.103 1.00 95.75 74 ASP A N 1
ATOM 579 C CA . ASP A 1 74 ? -16.932 6.362 15.631 1.00 95.75 74 ASP A CA 1
ATOM 580 C C . ASP A 1 74 ? -17.063 4.832 15.739 1.00 95.75 74 ASP A C 1
ATOM 582 O O . ASP A 1 74 ? -18.029 4.329 16.315 1.00 95.75 74 ASP A O 1
ATOM 586 N N . ALA A 1 75 ? -16.049 4.077 15.301 1.00 96.19 75 ALA A N 1
ATOM 587 C CA . ALA A 1 75 ? -16.026 2.616 15.423 1.00 96.19 75 ALA A CA 1
ATOM 588 C C . ALA A 1 75 ? -16.073 2.135 16.888 1.00 96.19 75 ALA A C 1
ATOM 590 O O . ALA A 1 75 ? -16.760 1.158 17.214 1.00 96.19 75 ALA A O 1
ATOM 591 N N . GLU A 1 76 ? -15.377 2.831 17.790 1.00 95.88 76 GLU A N 1
ATOM 592 C CA . GLU A 1 76 ? -15.423 2.577 19.233 1.00 95.88 76 GLU A CA 1
ATOM 593 C C . GLU A 1 76 ? -16.816 2.859 19.811 1.00 95.88 76 GLU A C 1
ATOM 595 O O . GLU A 1 76 ? -17.347 2.047 20.574 1.00 95.88 76 GLU A O 1
ATOM 600 N N . GLN A 1 77 ? -17.455 3.961 19.408 1.00 96.38 77 GLN A N 1
ATOM 601 C CA . GLN A 1 77 ? -18.811 4.298 19.837 1.00 96.38 77 GLN A CA 1
ATOM 602 C C . GLN A 1 77 ? -19.834 3.258 19.359 1.00 96.38 77 GLN A C 1
ATOM 604 O O . GLN A 1 77 ? -20.688 2.829 20.141 1.00 96.38 77 GLN A O 1
ATOM 609 N N . GLN A 1 78 ? -19.742 2.811 18.105 1.00 94.44 78 GLN A N 1
ATOM 610 C CA . GLN A 1 78 ? -20.599 1.748 17.576 1.00 94.44 78 GLN A CA 1
ATOM 611 C C . GLN A 1 78 ? -20.385 0.426 18.329 1.00 94.44 78 GLN A C 1
ATOM 613 O O . GLN A 1 78 ? -21.350 -0.237 18.717 1.00 94.44 78 GLN A O 1
ATOM 618 N N . SER A 1 79 ? -19.127 0.081 18.619 1.00 92.88 79 SER A N 1
ATOM 619 C CA . SER A 1 79 ? -18.778 -1.106 19.410 1.00 92.88 79 SER A CA 1
ATOM 620 C C . SER A 1 79 ? -19.357 -1.041 20.829 1.00 92.88 79 SER A C 1
ATOM 622 O O . SER A 1 79 ? -19.876 -2.038 21.333 1.00 92.88 79 SER A O 1
ATOM 624 N N . PHE A 1 80 ? -19.342 0.136 21.459 1.00 94.56 80 PHE A N 1
ATOM 625 C CA . PHE A 1 80 ? -19.933 0.354 22.780 1.00 94.56 80 PHE A CA 1
ATOM 626 C C . PHE A 1 80 ? -21.462 0.196 22.783 1.00 94.56 80 PHE A C 1
ATOM 628 O O . PHE A 1 80 ? -22.031 -0.418 23.690 1.00 94.56 80 PHE A O 1
ATOM 635 N N . LEU A 1 81 ? -22.151 0.719 21.7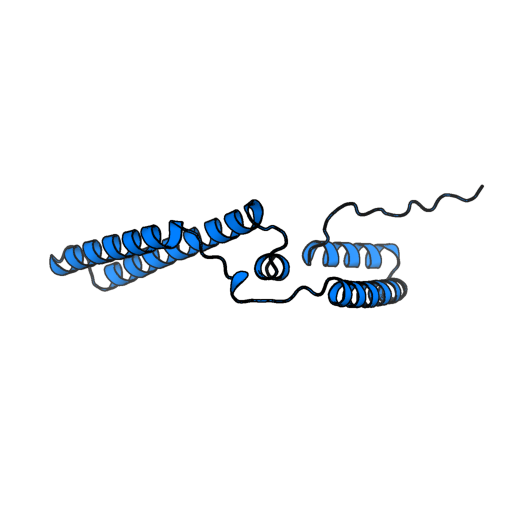63 1.00 93.75 81 LEU A N 1
ATOM 636 C CA . LEU A 1 81 ? -23.600 0.537 21.615 1.00 93.75 81 LEU A CA 1
ATOM 637 C C . LEU A 1 81 ? -23.957 -0.940 21.433 1.00 93.75 81 LEU A C 1
ATOM 639 O O . LEU A 1 81 ? -24.877 -1.443 22.082 1.00 93.75 81 LEU A O 1
ATOM 643 N N . LEU A 1 82 ? -23.189 -1.652 20.611 1.00 93.62 82 LEU A N 1
ATOM 644 C CA . LEU A 1 82 ? -23.342 -3.087 20.414 1.00 93.62 82 LEU A CA 1
ATOM 645 C C . LEU A 1 82 ? -23.150 -3.868 21.723 1.00 93.62 82 LEU A C 1
ATOM 647 O O . LEU A 1 82 ? -23.890 -4.813 22.009 1.00 93.62 82 LEU A O 1
ATOM 651 N N . GLU A 1 83 ? -22.200 -3.447 22.558 1.00 91.31 83 GLU A N 1
ATOM 652 C CA . GLU A 1 83 ? -21.996 -4.036 23.876 1.00 91.31 83 GLU A CA 1
ATOM 653 C C . GLU A 1 83 ? -23.213 -3.841 24.789 1.00 91.31 83 GLU A C 1
ATOM 655 O O . GLU A 1 83 ? -23.672 -4.801 25.410 1.00 91.31 83 GLU A O 1
ATOM 660 N N . LYS A 1 84 ? -23.809 -2.641 24.810 1.00 93.69 84 LYS A N 1
ATOM 661 C CA . LYS A 1 84 ? -25.068 -2.395 25.534 1.00 93.69 84 LYS A CA 1
ATOM 662 C C . LYS A 1 84 ? -26.2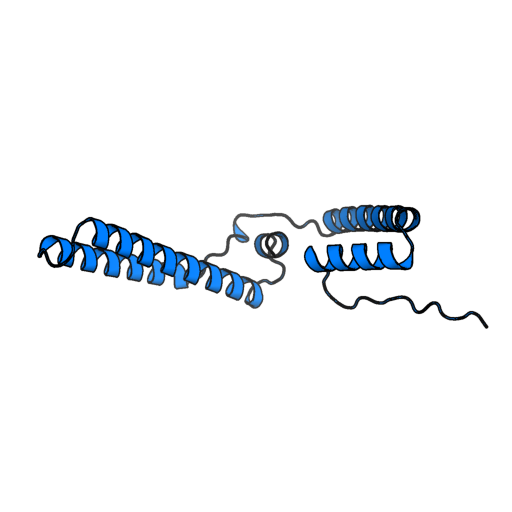05 -3.286 25.041 1.00 93.69 84 LYS A C 1
ATOM 664 O O . LYS A 1 84 ? -26.921 -3.858 25.859 1.00 93.69 84 LYS A O 1
ATOM 669 N N . HIS A 1 85 ? -26.370 -3.437 23.727 1.00 91.31 85 HIS A N 1
ATOM 670 C CA . HIS A 1 85 ? -27.406 -4.308 23.164 1.00 91.31 85 HIS A CA 1
ATOM 671 C C . HIS A 1 85 ? -27.216 -5.778 23.553 1.00 91.31 85 HIS A C 1
ATOM 673 O O . HIS A 1 85 ? -28.197 -6.471 23.826 1.00 91.31 85 HIS A O 1
ATOM 679 N N . TYR A 1 86 ? -25.967 -6.236 23.649 1.00 92.00 86 TYR A N 1
ATOM 680 C CA . TYR A 1 86 ? -25.648 -7.553 24.188 1.00 92.00 86 TYR A CA 1
ATOM 681 C C . TYR A 1 86 ? -26.024 -7.675 25.674 1.00 92.00 86 TYR A C 1
ATOM 683 O O . TYR A 1 86 ? -26.694 -8.636 26.050 1.00 92.00 86 TYR A O 1
ATOM 691 N N . TYR A 1 87 ? -25.677 -6.688 26.511 1.00 91.50 87 TYR A N 1
ATOM 692 C CA . TYR A 1 87 ? -26.043 -6.695 27.937 1.00 91.50 87 TYR A CA 1
ATOM 693 C C . TYR A 1 87 ? -27.558 -6.704 28.172 1.00 91.50 87 TYR A C 1
ATOM 695 O O . TYR A 1 87 ? -28.024 -7.347 29.110 1.00 91.50 87 TYR A O 1
ATOM 703 N N . TYR A 1 88 ? -28.337 -6.035 27.319 1.00 93.56 88 TYR A N 1
ATOM 704 C CA . TYR A 1 88 ? -29.803 -6.058 27.388 1.00 93.56 88 TYR A CA 1
ATOM 705 C C . TYR A 1 88 ? -30.436 -7.331 26.801 1.00 93.56 88 TYR A C 1
ATOM 707 O O . TYR A 1 88 ? -31.659 -7.447 26.785 1.00 93.56 88 TYR A O 1
ATOM 715 N N . GLY A 1 89 ? -29.635 -8.285 26.313 1.00 90.81 89 GLY A N 1
ATOM 716 C CA . GLY A 1 89 ? -30.120 -9.533 25.720 1.00 90.81 89 GLY A CA 1
ATOM 717 C C . GLY A 1 89 ? -30.746 -9.371 24.331 1.00 90.81 89 GLY A C 1
ATOM 718 O O . GLY A 1 89 ? -31.368 -10.307 23.836 1.00 90.81 89 GLY A O 1
ATOM 719 N N . ALA A 1 90 ? -30.582 -8.211 23.686 1.00 89.75 90 ALA A N 1
ATOM 720 C CA . ALA A 1 90 ? -31.118 -7.945 22.350 1.00 89.75 90 ALA A CA 1
ATOM 721 C C . ALA A 1 90 ? -30.285 -8.599 21.232 1.00 89.75 90 ALA A C 1
ATOM 723 O O . ALA A 1 90 ? -30.788 -8.806 20.131 1.00 89.75 90 ALA A O 1
ATOM 724 N N . VAL A 1 91 ? -29.013 -8.917 21.503 1.00 89.38 91 VAL A N 1
ATOM 725 C CA . VAL A 1 91 ? -28.064 -9.473 20.526 1.00 89.38 91 VAL A CA 1
ATOM 726 C C . VAL A 1 91 ? -27.379 -10.706 21.111 1.00 89.38 91 VAL A C 1
ATOM 728 O O . VAL A 1 91 ? -26.949 -10.706 22.262 1.00 89.38 91 VAL A O 1
ATOM 731 N N . HIS A 1 92 ? -27.255 -11.764 20.309 1.00 93.81 92 HIS A N 1
ATOM 732 C CA . HIS A 1 92 ? -26.554 -12.987 20.700 1.00 93.81 92 HIS A CA 1
ATOM 733 C C . HIS A 1 92 ? -25.027 -12.837 20.572 1.00 93.81 92 HIS A C 1
ATOM 735 O O . HIS A 1 92 ? -24.541 -12.048 19.766 1.00 93.81 92 HIS A O 1
ATOM 741 N N . ALA A 1 93 ? -24.249 -13.631 21.314 1.00 91.69 93 ALA A N 1
ATOM 742 C CA . ALA A 1 93 ? -22.785 -13.524 21.338 1.00 91.69 93 ALA A CA 1
ATOM 743 C C . ALA A 1 93 ? -22.131 -13.673 19.948 1.00 91.69 93 ALA A C 1
ATOM 745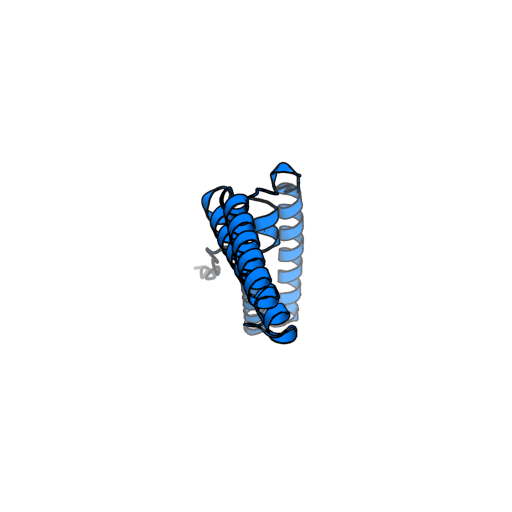 O O . ALA A 1 93 ? -21.211 -12.928 19.614 1.00 91.69 93 ALA A O 1
ATOM 746 N N . VAL A 1 94 ? -22.631 -14.600 19.122 1.00 94.50 94 VAL A N 1
ATOM 747 C CA . VAL A 1 94 ? -22.136 -14.808 17.747 1.00 94.50 94 VAL A CA 1
ATOM 748 C C . VAL A 1 94 ? -22.422 -13.594 16.861 1.00 94.50 94 VAL A C 1
ATOM 750 O O . VAL A 1 94 ? -21.553 -13.159 16.110 1.00 94.50 94 VAL A O 1
ATOM 753 N N . GLU A 1 95 ? -23.615 -13.013 16.985 1.00 92.81 95 GLU A N 1
ATOM 754 C CA . GLU A 1 95 ? -24.012 -11.839 16.206 1.00 92.81 95 GLU A CA 1
ATOM 755 C C . GLU A 1 95 ? -23.214 -10.599 16.632 1.00 92.81 95 GLU A C 1
ATOM 757 O O . GLU A 1 95 ? -22.715 -9.868 15.781 1.00 92.81 95 GLU A O 1
ATOM 762 N N . LYS A 1 96 ? -22.978 -10.426 17.942 1.00 93.25 96 LYS A N 1
ATOM 763 C CA . LYS A 1 96 ? -22.077 -9.396 18.477 1.00 93.25 96 LYS A CA 1
ATOM 764 C C . LYS A 1 96 ? -20.685 -9.502 17.852 1.00 93.25 96 LYS A C 1
ATOM 766 O O . LYS A 1 96 ? -20.124 -8.497 17.426 1.00 93.25 96 LYS A O 1
ATOM 771 N N . LEU A 1 97 ? -20.114 -10.708 17.806 1.00 94.38 97 LEU A N 1
ATOM 772 C CA . LEU A 1 97 ? -18.790 -10.910 17.222 1.00 94.38 97 LEU A CA 1
ATOM 773 C C . LEU A 1 97 ? -18.782 -10.537 15.736 1.00 94.38 97 LEU A C 1
ATOM 775 O O . LEU A 1 97 ? -17.899 -9.802 15.301 1.00 94.38 97 LEU A O 1
ATOM 779 N N . ARG A 1 98 ? -19.779 -11.002 14.974 1.00 95.94 98 ARG A N 1
ATOM 780 C CA . ARG A 1 98 ? -19.889 -10.710 13.541 1.00 95.94 98 ARG A CA 1
ATOM 781 C C . ARG A 1 98 ? -19.972 -9.208 13.275 1.00 95.94 98 ARG A C 1
ATOM 783 O O . ARG A 1 98 ? -19.199 -8.699 12.471 1.00 95.94 98 ARG A O 1
ATOM 790 N N . GLN A 1 99 ? -20.858 -8.509 13.984 1.00 95.25 99 GLN A N 1
ATOM 791 C CA . GLN A 1 99 ? -21.053 -7.067 13.828 1.00 95.25 99 GLN A CA 1
ATOM 792 C C . GLN A 1 99 ? -19.813 -6.273 14.251 1.00 95.25 99 GLN A C 1
ATOM 794 O O . GLN A 1 99 ? -19.430 -5.332 13.568 1.00 95.25 99 GLN A O 1
ATOM 799 N N . SER A 1 100 ? -19.127 -6.678 15.324 1.00 95.62 100 SER A N 1
ATOM 800 C CA . SER A 1 100 ? -17.875 -6.031 15.730 1.00 95.62 100 SER A CA 1
ATOM 801 C C . SER A 1 100 ? -16.787 -6.163 14.660 1.00 95.62 100 SER A C 1
ATOM 803 O O . SER A 1 100 ? -16.128 -5.176 14.335 1.00 95.62 100 SER A O 1
ATOM 805 N N . VAL A 1 101 ? -16.628 -7.353 14.071 1.00 96.62 101 VAL A N 1
ATOM 806 C CA . VAL A 1 101 ? -15.686 -7.567 12.960 1.00 96.62 101 VAL A CA 1
ATOM 807 C C . VAL A 1 101 ? -16.066 -6.716 11.751 1.00 96.62 101 VAL A C 1
ATOM 809 O O . VAL A 1 101 ? -15.193 -6.110 11.139 1.00 96.62 101 VAL A O 1
ATOM 812 N N . GLU A 1 102 ? -17.354 -6.640 11.424 1.00 96.69 102 GLU A N 1
ATOM 813 C CA . GLU A 1 102 ? -17.860 -5.860 10.294 1.00 96.69 102 GLU A CA 1
ATOM 814 C C . GLU A 1 102 ? -17.598 -4.355 10.459 1.00 96.69 102 GLU A C 1
ATOM 816 O O . GLU A 1 102 ? -17.106 -3.730 9.522 1.00 96.69 102 GLU A O 1
ATOM 821 N N . ILE A 1 103 ? -17.823 -3.797 11.655 1.00 95.88 103 ILE A N 1
ATOM 822 C CA . ILE A 1 103 ? -17.529 -2.389 11.975 1.00 95.88 103 ILE A CA 1
ATOM 823 C C . ILE A 1 103 ? -16.043 -2.092 11.750 1.00 95.88 103 ILE A C 1
ATOM 825 O O . ILE A 1 103 ? -15.694 -1.196 10.985 1.00 95.88 103 ILE A O 1
ATOM 829 N N . TRP A 1 104 ? -15.148 -2.872 12.365 1.00 97.00 104 TRP A N 1
ATOM 830 C CA . TRP A 1 104 ? -13.706 -2.640 12.235 1.00 97.00 104 TRP A CA 1
ATOM 831 C C . TRP A 1 104 ? -13.197 -2.866 10.811 1.00 97.00 104 TRP A C 1
ATOM 833 O O . TRP A 1 104 ? -12.325 -2.130 10.346 1.00 97.00 104 TRP A O 1
ATOM 843 N N . TYR A 1 105 ? -13.754 -3.848 10.100 1.00 97.25 105 TYR A N 1
ATOM 844 C CA . TYR A 1 105 ? -13.431 -4.094 8.700 1.00 97.25 105 TYR A CA 1
ATOM 845 C C . TYR A 1 105 ? -13.851 -2.919 7.810 1.00 97.25 105 TYR A C 1
ATOM 847 O O . TYR A 1 105 ? -13.035 -2.426 7.031 1.00 97.25 105 TYR A O 1
ATOM 855 N N . ALA A 1 106 ? -15.082 -2.423 7.962 1.00 95.81 106 ALA A N 1
ATOM 856 C CA . ALA A 1 106 ? -15.589 -1.285 7.202 1.00 95.81 106 ALA A CA 1
ATOM 857 C C . ALA A 1 106 ? -14.759 -0.018 7.460 1.00 95.81 106 ALA A C 1
ATOM 859 O O . ALA A 1 106 ? -14.339 0.642 6.508 1.00 95.81 106 ALA A O 1
ATOM 860 N N . THR A 1 107 ? -14.445 0.281 8.724 1.00 95.50 107 THR A N 1
ATOM 861 C CA . THR A 1 107 ? -13.592 1.421 9.093 1.00 95.50 107 THR A CA 1
ATOM 862 C C . THR A 1 107 ? -12.185 1.286 8.514 1.00 95.50 107 THR A C 1
ATOM 864 O O . THR A 1 107 ? -11.634 2.257 7.996 1.00 95.50 107 THR A O 1
ATOM 867 N N . SER A 1 108 ? -11.604 0.084 8.549 1.00 94.12 108 SER A N 1
ATOM 868 C CA . SER A 1 108 ? -10.283 -0.186 7.972 1.00 94.12 108 SER A CA 1
ATOM 869 C C . SER A 1 108 ? -10.263 -0.006 6.451 1.00 94.12 108 SER A C 1
ATOM 871 O O . SER A 1 108 ? -9.349 0.627 5.919 1.00 94.12 108 SER A O 1
ATOM 873 N N . GLU A 1 109 ? -11.255 -0.537 5.732 1.00 94.69 109 GLU A N 1
ATOM 874 C CA . GLU A 1 109 ? -11.336 -0.362 4.277 1.00 94.69 109 GLU A CA 1
ATOM 875 C C . GLU A 1 109 ? -11.600 1.098 3.893 1.00 94.69 109 GLU A C 1
ATOM 877 O O . GLU A 1 109 ? -10.992 1.592 2.942 1.00 94.69 109 GLU A O 1
ATOM 882 N N . TYR A 1 110 ? -12.425 1.818 4.657 1.00 93.69 110 TYR A N 1
ATOM 883 C CA . TYR A 1 110 ? -12.640 3.248 4.447 1.00 93.69 110 TYR A CA 1
ATOM 884 C C . TYR A 1 110 ? -11.343 4.048 4.639 1.00 93.69 110 TYR A C 1
ATOM 886 O O . TYR A 1 110 ? -10.947 4.802 3.750 1.00 93.69 110 TYR A O 1
ATOM 894 N N . LEU A 1 111 ? -10.624 3.819 5.746 1.00 92.25 111 LEU A N 1
ATOM 895 C CA . LEU A 1 111 ? -9.323 4.445 6.009 1.00 92.25 111 LEU A CA 1
ATOM 896 C C . LEU A 1 111 ? -8.334 4.198 4.874 1.00 92.25 111 LEU A C 1
ATOM 898 O O . LEU A 1 111 ? -7.667 5.120 4.415 1.00 92.25 111 LEU A O 1
ATOM 902 N N . LYS A 1 112 ? -8.249 2.957 4.395 1.00 89.88 112 LYS A N 1
ATOM 903 C CA . LYS A 1 112 ? -7.370 2.580 3.287 1.00 89.88 112 LYS A CA 1
ATOM 904 C C . LYS A 1 112 ? -7.718 3.325 1.997 1.00 89.88 112 LYS A C 1
ATOM 906 O O . LYS A 1 112 ? -6.816 3.801 1.309 1.00 89.88 112 LYS A O 1
ATOM 911 N N . GLN A 1 113 ? -9.002 3.442 1.658 1.00 89.88 113 GLN A N 1
ATOM 912 C CA . GLN A 1 113 ? -9.442 4.199 0.480 1.00 89.88 113 GLN A CA 1
ATOM 913 C C . GLN A 1 113 ? -9.089 5.680 0.602 1.00 89.88 113 GLN A C 1
ATOM 915 O O . GLN A 1 113 ? -8.547 6.269 -0.337 1.00 89.88 113 GLN A O 1
ATOM 920 N N . GLU A 1 114 ? -9.337 6.262 1.771 1.00 90.06 114 GLU A N 1
ATOM 921 C CA . GLU A 1 114 ? -9.023 7.657 2.030 1.00 90.06 114 GLU A CA 1
ATOM 922 C C . GLU A 1 114 ? -7.506 7.898 1.977 1.00 90.06 114 GLU A C 1
ATOM 924 O O . GLU A 1 114 ? -7.070 8.859 1.344 1.00 90.06 114 GLU A O 1
ATOM 929 N N . MET A 1 115 ? -6.686 6.984 2.520 1.00 87.88 115 MET A N 1
ATOM 930 C CA . MET A 1 115 ? -5.216 7.086 2.492 1.00 87.88 115 MET A CA 1
ATOM 931 C C . MET A 1 115 ? -4.717 7.130 1.050 1.00 87.88 115 MET A C 1
ATOM 933 O O . MET A 1 115 ? -3.945 8.016 0.687 1.00 87.88 115 MET A O 1
ATOM 937 N N . ASN A 1 116 ? -5.215 6.224 0.206 1.00 85.75 116 ASN A N 1
ATOM 938 C CA . ASN A 1 116 ? -4.845 6.164 -1.209 1.00 85.75 116 ASN A CA 1
ATOM 939 C C . ASN A 1 116 ? -5.221 7.447 -1.958 1.00 85.75 116 ASN A C 1
ATOM 941 O O . ASN A 1 116 ? -4.465 7.919 -2.809 1.00 85.75 116 ASN A O 1
ATOM 945 N N . SER A 1 117 ? -6.388 8.017 -1.649 1.00 87.06 117 SER A N 1
ATOM 946 C CA . SER A 1 117 ? -6.814 9.289 -2.233 1.00 87.06 117 SER A CA 1
ATOM 947 C C . SER A 1 117 ? -5.954 10.461 -1.751 1.00 87.06 117 SER A C 1
ATOM 949 O O . SER A 1 117 ? -5.592 11.319 -2.553 1.00 87.06 117 SER A O 1
ATOM 951 N N . ASN A 1 118 ? -5.555 10.460 -0.476 1.00 87.56 118 ASN A N 1
ATOM 952 C CA . ASN A 1 118 ? -4.754 11.520 0.115 1.00 87.56 118 ASN A CA 1
ATOM 953 C C . ASN A 1 118 ? -3.361 11.581 -0.518 1.00 87.56 118 ASN A C 1
ATOM 955 O O . ASN A 1 118 ? -2.957 12.660 -0.950 1.00 87.56 118 ASN A O 1
ATOM 959 N N . PHE A 1 119 ? -2.673 10.440 -0.671 1.00 86.12 119 PHE A N 1
ATOM 960 C CA . PHE A 1 119 ? -1.361 10.388 -1.334 1.00 86.12 119 PHE A CA 1
ATOM 961 C C . PHE A 1 119 ? -1.410 10.966 -2.754 1.00 86.12 119 PHE A C 1
ATOM 963 O O . PHE A 1 119 ? -0.559 11.769 -3.119 1.00 86.12 119 PHE A O 1
ATOM 970 N N . ARG A 1 120 ? -2.461 10.666 -3.532 1.00 84.12 120 ARG A N 1
ATOM 971 C CA . ARG A 1 120 ? -2.641 11.229 -4.885 1.00 84.12 120 ARG A CA 1
ATOM 972 C C . ARG A 1 120 ? -2.777 12.753 -4.918 1.00 84.12 120 ARG A C 1
ATOM 974 O O . ARG A 1 120 ? -2.491 13.346 -5.953 1.00 84.12 120 ARG A O 1
ATOM 981 N N . ILE A 1 121 ? -3.271 13.369 -3.847 1.00 85.56 121 ILE A N 1
ATOM 982 C CA . ILE A 1 121 ? -3.546 14.811 -3.791 1.00 85.56 121 ILE A CA 1
ATOM 983 C C . ILE A 1 121 ? -2.379 15.574 -3.160 1.00 85.56 121 ILE A C 1
ATOM 985 O O . ILE A 1 121 ? -2.032 16.650 -3.639 1.00 85.56 121 ILE A O 1
ATOM 989 N N . THR A 1 122 ? -1.796 15.042 -2.083 1.00 85.88 122 THR A N 1
ATOM 990 C CA . THR A 1 122 ? -0.767 15.745 -1.299 1.00 85.88 122 THR A CA 1
ATOM 991 C C . THR A 1 122 ? 0.642 15.493 -1.805 1.00 85.88 122 THR A C 1
ATOM 993 O O . THR A 1 122 ? 1.390 16.451 -1.971 1.00 85.88 122 THR A O 1
ATOM 996 N N . ASP A 1 123 ? 0.998 14.236 -2.069 1.00 84.88 123 ASP A N 1
ATOM 997 C CA . ASP A 1 123 ? 2.333 13.878 -2.542 1.00 84.88 123 ASP A CA 1
ATOM 998 C C . ASP A 1 123 ? 2.300 12.627 -3.438 1.00 84.88 123 ASP A C 1
ATOM 1000 O O . ASP A 1 123 ? 2.490 11.498 -2.970 1.00 84.88 123 ASP A O 1
ATOM 1004 N N . PRO A 1 124 ? 2.086 12.814 -4.754 1.00 84.88 124 PRO A N 1
ATOM 1005 C CA . PRO A 1 124 ? 2.115 11.720 -5.719 1.00 84.88 124 PRO A CA 1
ATOM 1006 C C . PRO A 1 124 ? 3.481 11.033 -5.833 1.00 84.88 124 PRO A C 1
ATOM 1008 O O . PRO A 1 124 ? 3.552 9.939 -6.386 1.00 84.88 124 PRO A O 1
ATOM 1011 N N . SER A 1 125 ? 4.557 11.674 -5.361 1.00 87.25 125 SER A N 1
ATOM 1012 C CA . SER A 1 125 ? 5.925 11.146 -5.438 1.00 87.25 125 SER A CA 1
ATOM 1013 C C . SER A 1 125 ? 6.349 10.442 -4.149 1.00 87.25 125 SER A C 1
ATOM 1015 O O . SER A 1 125 ? 7.509 10.050 -4.022 1.00 87.25 125 SER A O 1
ATOM 1017 N N . ASN A 1 126 ? 5.419 10.264 -3.207 1.00 89.88 126 ASN A N 1
ATOM 1018 C CA . ASN A 1 126 ? 5.695 9.618 -1.939 1.00 89.88 126 ASN A CA 1
ATOM 1019 C C . ASN A 1 126 ? 6.225 8.180 -2.161 1.00 89.88 126 ASN A C 1
ATOM 1021 O O . ASN A 1 126 ? 5.581 7.393 -2.865 1.00 89.88 126 ASN A O 1
ATOM 1025 N N . PRO A 1 127 ? 7.352 7.794 -1.537 1.00 90.50 127 PRO A N 1
ATOM 1026 C CA . PRO A 1 127 ? 7.964 6.474 -1.703 1.00 90.50 127 PRO A CA 1
ATOM 1027 C C . PRO A 1 127 ? 7.025 5.303 -1.388 1.00 90.50 127 PRO A C 1
ATOM 1029 O O . PRO A 1 127 ? 7.014 4.304 -2.106 1.00 90.50 127 PRO A O 1
ATOM 1032 N N . VAL A 1 128 ? 6.208 5.425 -0.335 1.00 89.06 128 VAL A N 1
ATOM 1033 C CA . VAL A 1 128 ? 5.239 4.394 0.070 1.00 89.06 128 VAL A CA 1
ATOM 1034 C C . VAL A 1 128 ? 4.174 4.226 -1.004 1.00 89.06 128 VAL A C 1
ATOM 1036 O O . VAL A 1 128 ? 3.805 3.100 -1.346 1.00 89.06 128 VAL A O 1
ATOM 1039 N N . TYR A 1 129 ? 3.700 5.341 -1.558 1.00 88.75 129 TYR A N 1
ATOM 1040 C CA . TYR A 1 129 ? 2.708 5.337 -2.622 1.00 88.75 129 TYR A CA 1
ATOM 1041 C C . TYR A 1 129 ? 3.275 4.732 -3.917 1.00 88.75 129 TYR A C 1
ATOM 1043 O O . TYR A 1 129 ? 2.679 3.799 -4.451 1.00 88.75 129 TYR A O 1
ATOM 1051 N N . LEU A 1 130 ? 4.455 5.179 -4.361 1.00 89.31 130 LEU A N 1
ATOM 1052 C CA . LEU A 1 130 ? 5.118 4.705 -5.585 1.00 89.31 130 LEU A CA 1
ATOM 1053 C C . LEU A 1 130 ? 5.479 3.212 -5.560 1.00 89.31 130 LEU A C 1
ATOM 1055 O O . LEU A 1 130 ? 5.518 2.569 -6.602 1.00 89.31 130 LEU A O 1
ATOM 1059 N N . MET A 1 131 ? 5.786 2.647 -4.389 1.00 88.12 131 MET A N 1
ATOM 1060 C CA . MET A 1 131 ? 6.118 1.220 -4.270 1.00 88.12 131 MET A CA 1
ATOM 1061 C C . MET A 1 131 ? 4.882 0.315 -4.169 1.00 88.12 131 MET A C 1
ATOM 1063 O O . MET A 1 131 ? 4.996 -0.894 -4.379 1.00 88.12 131 MET A O 1
ATOM 1067 N N . SER A 1 132 ? 3.720 0.873 -3.818 1.00 84.06 132 SER A N 1
ATOM 1068 C CA . SER A 1 132 ? 2.493 0.106 -3.560 1.00 84.06 132 SER A CA 1
ATOM 1069 C C . SER A 1 132 ? 1.555 0.013 -4.767 1.00 84.06 132 SER A C 1
ATOM 1071 O O . SER A 1 132 ? 0.735 -0.909 -4.814 1.00 84.06 132 SER A O 1
ATOM 1073 N N . PHE A 1 133 ? 1.651 0.952 -5.713 1.00 77.12 133 PHE A N 1
ATOM 1074 C CA . PHE A 1 133 ? 0.747 1.102 -6.859 1.00 77.12 133 PHE A CA 1
ATOM 1075 C C . PHE A 1 133 ? 1.513 1.132 -8.179 1.00 77.12 133 PHE A C 1
ATOM 1077 O O . PHE A 1 133 ? 0.981 0.555 -9.157 1.00 77.12 133 PHE A O 1
#

Foldseek 3Di:
DDPPPPPPDDPDDQDPVNVVVVLVVCCVPPNDPVSVVVVVVVVVVVVVVCVVVVQDDDPVLPDADPCLVVLVVVLVVVLVVLVVCVVVVNDDPVRSVVVNCVSVVVSVVVRVVVVLVCCVPPPVPRSVNVVPD

Secondary structure (DSSP, 8-state):
-----------S---HHHHHHHHHHHHHHHHHHHHHHHHHHHHHHHHHHHHHHT----GGGSPPPTTHHHHHHHHHHHHHHHHHHHHTTSS-HHHHHHHHHHHHHHHHHHHHHHHHHHHHHH-TT-HHHHHH-

pLDDT: mean 88.32, std 11.71, range [33.72, 97.25]

Sequence (133 aa):
MAERANLVFHNKEIDGTGMKRLISRLIDHFGMGYTSHILYQLKTLGFHQATTTSISLGIEDLLTIPSKGWLVQDAEQQSFLLEKHYYYGAVHAVEKLRQSVEIWYATSEYLKQEMNSNFRITDPSNPVYLMSF

Radius of gyration: 24.79 Å; chains: 1; bounding box: 51×31×76 Å

Organism: Aegilops tauschii subsp. strangulata (NCBI:txid200361)